Protein AF-A0A8S9V243-F1 (afdb_monomer_lite)

Organism: Phytophthora infestans (NCBI:txid4787)

Secondary structure (DSSP, 8-state):
-HHHHHHHHHHHHHSTTT-HHHHHHHHHHHS-TT-EETTEEHHHHHHHHHHHHHHH-EEEEEEEEEEEEEETTEEEEEEEEEEE--HHHHHHH-GGG--SS--STT---

InterPro domains:
  IPR059861 BZIP transcription factor, 1 C-terminal domain [PF27643] (2-55)

pLDDT: mean 86.6, std 12.94, range [44.16, 96.31]

Radius of gyration: 16.7 Å; chains: 1; bounding box: 44×33×36 Å

Structure (mmCIF, N/CA/C/O backbone):
data_AF-A0A8S9V243-F1
#
_entry.id   AF-A0A8S9V243-F1
#
loop_
_atom_site.group_PDB
_atom_site.id
_atom_site.type_symbol
_atom_site.label_atom_id
_atom_site.label_alt_id
_atom_site.label_comp_id
_atom_site.label_asym_id
_atom_site.label_entity_id
_atom_site.label_seq_id
_atom_site.pdbx_PDB_ins_code
_atom_site.Cartn_x
_atom_site.Cartn_y
_atom_site.Cartn_z
_atom_site.occupancy
_atom_site.B_iso_or_equiv
_atom_site.auth_seq_id
_atom_site.auth_comp_id
_atom_site.auth_asym_id
_atom_site.auth_atom_id
_atom_site.pdbx_PDB_model_num
ATOM 1 N N . MET A 1 1 ? -14.448 7.979 6.637 1.00 72.62 1 MET A N 1
ATOM 2 C CA . MET A 1 1 ? -13.064 7.665 7.061 1.00 72.62 1 MET A CA 1
ATOM 3 C C . MET A 1 1 ? -12.380 6.769 6.031 1.00 72.62 1 MET A C 1
ATOM 5 O O . MET A 1 1 ? -11.502 7.250 5.333 1.00 72.62 1 MET A O 1
ATOM 9 N N . VAL A 1 2 ? -12.868 5.546 5.804 1.00 82.06 2 VAL A N 1
ATOM 10 C CA . VAL A 1 2 ? -12.267 4.583 4.855 1.00 82.06 2 VAL A CA 1
ATOM 11 C C . VAL A 1 2 ? -12.174 5.089 3.401 1.00 82.06 2 VAL A C 1
ATOM 13 O O . VAL A 1 2 ? -11.127 4.990 2.773 1.00 82.06 2 VAL A O 1
ATOM 16 N N . SER A 1 3 ? -13.224 5.713 2.856 1.00 85.69 3 SER A N 1
ATOM 17 C CA . SER A 1 3 ? -13.171 6.288 1.498 1.00 85.69 3 SER A CA 1
ATOM 18 C C . SER A 1 3 ? -12.200 7.471 1.368 1.00 85.69 3 SER A C 1
ATOM 20 O O . SER A 1 3 ? -11.596 7.646 0.310 1.00 85.69 3 SER A O 1
ATOM 22 N N . LYS A 1 4 ? -12.015 8.266 2.439 1.00 89.88 4 LYS A N 1
ATOM 23 C CA . LYS A 1 4 ? -11.019 9.353 2.481 1.00 89.88 4 LYS A CA 1
ATOM 24 C C . LYS A 1 4 ? -9.603 8.775 2.389 1.00 89.88 4 LYS A C 1
ATOM 26 O O . LYS A 1 4 ? -8.826 9.277 1.586 1.00 89.88 4 LYS A O 1
ATOM 31 N N . TYR A 1 5 ? -9.323 7.693 3.122 1.00 91.06 5 TYR A N 1
ATOM 32 C CA . TYR A 1 5 ? -8.043 6.982 3.063 1.00 91.06 5 TYR A CA 1
ATOM 33 C C . TYR A 1 5 ? -7.707 6.539 1.634 1.00 91.06 5 TYR A C 1
ATOM 35 O O . TYR A 1 5 ? -6.699 6.966 1.082 1.00 91.06 5 TYR A O 1
ATOM 43 N N . PHE A 1 6 ? -8.587 5.763 0.988 1.00 90.94 6 PHE A N 1
ATOM 44 C CA . PHE A 1 6 ? -8.324 5.244 -0.362 1.00 90.94 6 PHE A CA 1
ATOM 45 C C . PHE A 1 6 ? -8.167 6.344 -1.412 1.00 90.94 6 PHE A C 1
ATOM 47 O O . PHE A 1 6 ? -7.337 6.232 -2.316 1.00 90.94 6 PHE A O 1
ATOM 54 N N . ARG A 1 7 ? -8.955 7.419 -1.304 1.00 91.19 7 ARG A N 1
ATOM 55 C CA . ARG A 1 7 ? -8.818 8.576 -2.191 1.00 91.19 7 ARG A CA 1
ATOM 56 C C . ARG A 1 7 ? -7.465 9.254 -1.996 1.00 91.19 7 ARG A C 1
ATOM 58 O O . ARG A 1 7 ? -6.792 9.535 -2.982 1.00 91.19 7 ARG A O 1
ATOM 65 N N . GLN A 1 8 ? -7.072 9.491 -0.746 1.00 92.88 8 GLN A N 1
ATOM 66 C CA . GLN A 1 8 ? -5.812 10.156 -0.437 1.00 92.88 8 GLN A CA 1
ATOM 67 C C . GLN A 1 8 ? -4.604 9.313 -0.850 1.00 92.88 8 GLN A C 1
ATOM 69 O O . GLN A 1 8 ? -3.667 9.855 -1.423 1.00 92.88 8 GLN A O 1
ATOM 74 N N . PHE A 1 9 ? -4.657 7.998 -0.634 1.00 91.81 9 PHE A N 1
ATOM 75 C CA . PHE A 1 9 ? -3.630 7.055 -1.071 1.00 91.81 9 PHE A CA 1
ATOM 76 C C . PHE A 1 9 ? -3.419 7.119 -2.590 1.00 91.81 9 PHE A C 1
ATOM 78 O O . PHE A 1 9 ? -2.309 7.333 -3.064 1.00 91.81 9 PHE A O 1
ATOM 85 N N . ASN A 1 10 ? -4.494 7.018 -3.380 1.00 91.88 10 ASN A N 1
ATOM 86 C CA . ASN A 1 10 ? -4.388 7.100 -4.842 1.00 91.88 10 ASN A CA 1
ATOM 87 C C . ASN A 1 10 ? -3.903 8.472 -5.328 1.00 91.88 10 ASN A C 1
ATOM 89 O O . ASN A 1 10 ? -3.125 8.549 -6.280 1.00 91.88 10 ASN A O 1
ATOM 93 N N . TYR A 1 11 ? -4.347 9.553 -4.681 1.00 91.50 11 TYR A N 1
ATOM 94 C CA . TYR A 1 11 ? -3.876 10.902 -4.987 1.00 91.50 11 TYR A CA 1
ATOM 95 C C . TYR A 1 11 ? -2.373 11.044 -4.716 1.00 91.50 11 TYR A C 1
ATOM 97 O O . TYR A 1 11 ? -1.642 11.554 -5.563 1.00 91.50 11 TYR A O 1
ATOM 105 N N . TYR A 1 12 ? -1.908 10.530 -3.574 1.00 92.19 12 TYR A N 1
ATOM 106 C CA . TYR A 1 12 ? -0.498 10.520 -3.205 1.00 92.19 12 TYR A CA 1
ATOM 107 C C . TYR A 1 12 ? 0.363 9.803 -4.248 1.00 92.19 12 TYR A C 1
ATOM 109 O O . TYR A 1 12 ? 1.337 10.368 -4.741 1.00 92.19 12 TYR A O 1
ATOM 117 N N . LEU A 1 13 ? -0.038 8.590 -4.638 1.00 89.38 13 LEU A N 1
ATOM 118 C CA . LEU A 1 13 ? 0.688 7.784 -5.622 1.00 89.38 13 LEU A CA 1
ATOM 119 C C . LEU A 1 13 ? 0.723 8.406 -7.022 1.00 89.38 13 LEU A C 1
ATOM 121 O O . LEU A 1 13 ? 1.668 8.174 -7.770 1.00 89.38 13 LEU A O 1
ATOM 125 N N . SER A 1 14 ? -0.298 9.186 -7.382 1.00 86.50 14 SER A N 1
ATOM 126 C CA . SER A 1 14 ? -0.370 9.845 -8.692 1.00 86.50 14 SER A CA 1
ATOM 127 C C . SER A 1 14 ? 0.549 11.069 -8.791 1.00 86.50 14 SER A C 1
ATOM 129 O O . SER A 1 14 ? 0.922 11.455 -9.894 1.00 86.50 14 SER A O 1
ATOM 131 N N . SER A 1 15 ? 0.913 11.685 -7.660 1.00 82.69 15 SER A N 1
ATOM 132 C CA . SER A 1 15 ? 1.815 12.842 -7.605 1.00 82.69 15 SER A CA 1
ATOM 133 C C . SER A 1 15 ? 2.716 12.778 -6.362 1.00 82.69 15 SER A C 1
ATOM 135 O O . SER A 1 15 ? 2.510 13.533 -5.396 1.00 82.69 15 SER A O 1
ATOM 137 N N . PRO A 1 16 ? 3.720 11.879 -6.361 1.00 68.50 16 PRO A N 1
ATOM 138 C CA . PRO A 1 16 ? 4.641 11.728 -5.244 1.00 68.50 16 PRO A CA 1
ATOM 139 C C . PRO A 1 16 ? 5.543 12.970 -5.161 1.00 68.50 16 PRO A C 1
ATOM 141 O O . PRO A 1 16 ? 6.230 13.310 -6.120 1.00 68.50 16 PRO A O 1
ATOM 144 N N . GLY A 1 17 ? 5.519 13.679 -4.028 1.00 64.19 17 GLY A N 1
ATOM 145 C CA . GLY A 1 17 ? 6.381 14.845 -3.761 1.00 64.19 17 GLY A CA 1
ATOM 146 C C . GLY A 1 17 ? 5.644 16.166 -3.520 1.00 64.19 17 GLY A C 1
ATOM 147 O O . GLY A 1 17 ? 6.100 16.979 -2.723 1.00 64.19 17 GLY A O 1
ATOM 148 N N . THR A 1 18 ? 4.461 16.368 -4.107 1.00 66.62 18 THR A N 1
ATOM 149 C CA . THR A 1 18 ? 3.664 17.604 -3.915 1.00 66.62 18 THR A CA 1
ATOM 150 C C . THR A 1 18 ? 2.642 17.495 -2.779 1.00 66.62 18 THR A C 1
ATOM 152 O O . THR A 1 18 ? 2.022 18.484 -2.395 1.00 66.62 18 THR A O 1
ATOM 155 N N . SER A 1 19 ? 2.439 16.289 -2.239 1.00 71.56 19 SER A N 1
ATOM 156 C CA . SER A 1 19 ? 1.260 15.945 -1.436 1.00 71.56 19 SER A CA 1
ATOM 157 C C . SER A 1 19 ? 1.562 15.430 -0.023 1.00 71.56 19 SER A C 1
ATOM 159 O O . SER A 1 19 ? 0.610 15.144 0.697 1.00 71.56 19 SER A O 1
ATOM 161 N N . ASN A 1 20 ? 2.829 15.372 0.423 1.00 83.31 20 ASN A N 1
ATOM 162 C CA . ASN A 1 20 ? 3.200 14.833 1.748 1.00 83.31 20 ASN A CA 1
ATOM 163 C C . ASN A 1 20 ? 2.435 15.509 2.896 1.00 83.31 20 ASN A C 1
ATOM 165 O O . ASN A 1 20 ? 1.795 14.827 3.686 1.00 83.31 20 ASN A O 1
ATOM 169 N N . LYS A 1 21 ? 2.417 16.848 2.953 1.00 89.12 21 LYS A N 1
ATOM 170 C CA . LYS A 1 21 ? 1.698 17.584 4.011 1.00 89.12 21 LYS A CA 1
ATOM 171 C C . LYS A 1 21 ? 0.183 17.354 3.964 1.00 89.12 21 LYS A C 1
ATOM 173 O O . LYS A 1 21 ? -0.459 17.233 5.001 1.00 89.12 21 LYS A O 1
ATOM 178 N N . VAL A 1 22 ? -0.393 17.284 2.763 1.00 90.94 22 VAL A N 1
ATOM 179 C CA . VAL A 1 22 ? -1.832 17.032 2.575 1.00 90.94 22 VAL A CA 1
ATOM 180 C C . VAL A 1 22 ? -2.186 15.604 2.992 1.00 90.94 22 VAL A C 1
ATOM 182 O O . VAL A 1 22 ? -3.181 15.396 3.680 1.00 90.94 22 VAL A O 1
ATOM 185 N N . ALA A 1 23 ? -1.355 14.630 2.617 1.00 92.06 23 ALA A N 1
ATOM 186 C CA . ALA A 1 23 ? -1.517 13.237 3.003 1.00 92.06 23 ALA A CA 1
ATOM 187 C C . ALA A 1 23 ? -1.363 13.061 4.515 1.00 92.06 23 ALA A C 1
ATOM 189 O O . ALA A 1 23 ? -2.244 12.469 5.125 1.00 92.06 23 ALA A O 1
ATOM 190 N N . PHE A 1 24 ? -0.335 13.660 5.121 1.00 93.06 24 PHE A N 1
ATOM 191 C CA . PHE A 1 24 ? -0.135 13.665 6.569 1.00 93.06 24 PHE A CA 1
ATOM 192 C C . PHE A 1 24 ? -1.352 14.211 7.309 1.00 93.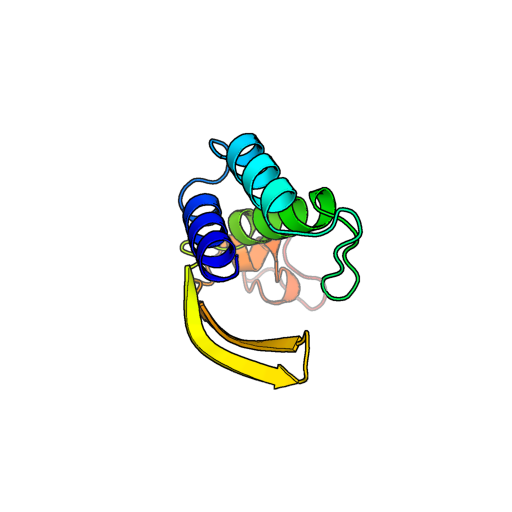06 24 PHE A C 1
ATOM 194 O O . PHE A 1 24 ? -1.926 13.514 8.139 1.00 93.06 24 PHE A O 1
ATOM 201 N N . ASN A 1 25 ? -1.809 15.415 6.954 1.00 93.38 25 ASN A N 1
ATOM 202 C CA . ASN A 1 25 ? -2.973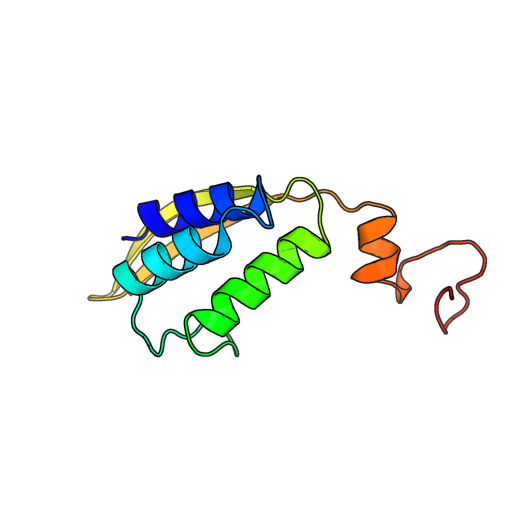 16.025 7.593 1.00 93.38 25 ASN A CA 1
ATOM 203 C C . ASN A 1 25 ? -4.231 15.160 7.434 1.00 93.38 25 ASN A C 1
ATOM 205 O O . ASN A 1 25 ? -5.010 15.023 8.372 1.00 93.38 25 ASN A O 1
ATOM 209 N N . CYS A 1 26 ? -4.430 14.557 6.258 1.00 93.00 26 CYS A N 1
ATOM 210 C CA . CYS A 1 26 ? -5.568 13.677 6.020 1.00 93.00 26 CYS A CA 1
ATOM 211 C C . CYS A 1 26 ? -5.489 12.394 6.859 1.00 93.00 26 CYS A C 1
ATOM 213 O O . CYS A 1 26 ? -6.503 11.995 7.425 1.00 93.00 26 CYS A O 1
ATOM 215 N N . LEU A 1 27 ? -4.315 11.764 6.960 1.00 93.81 27 LEU A N 1
ATOM 216 C CA . LEU A 1 27 ? -4.114 10.573 7.787 1.00 93.81 27 LEU A CA 1
ATOM 217 C C . LEU A 1 27 ? -4.300 10.891 9.270 1.00 93.81 27 LEU A C 1
ATOM 219 O O . LEU A 1 27 ? -5.034 10.180 9.946 1.00 93.81 27 LEU A O 1
ATOM 223 N N . HIS A 1 28 ? -3.752 12.010 9.737 1.00 94.50 28 HIS A N 1
ATOM 224 C CA . HIS A 1 28 ? -3.943 12.504 11.099 1.00 94.50 28 HIS A CA 1
ATOM 225 C C . HIS A 1 28 ? -5.416 12.795 11.434 1.00 94.50 28 HIS A C 1
ATOM 227 O O . HIS A 1 28 ? -5.825 12.667 12.584 1.00 94.50 28 HIS A O 1
ATOM 233 N N . GLU A 1 29 ? -6.240 13.181 10.457 1.00 95.25 29 GLU A N 1
ATOM 234 C CA . GLU A 1 29 ? -7.680 13.390 10.666 1.00 95.25 29 GLU A CA 1
ATOM 235 C C . GLU A 1 29 ? -8.460 12.066 10.785 1.00 95.25 29 GLU A C 1
ATOM 237 O O . GLU A 1 29 ? -9.491 12.013 11.453 1.00 95.25 29 GLU A O 1
ATOM 242 N N . ILE A 1 30 ? -8.022 11.001 10.100 1.00 93.75 30 ILE A N 1
ATOM 243 C CA . ILE A 1 30 ? -8.826 9.776 9.922 1.00 93.75 30 ILE A CA 1
ATOM 244 C C . ILE A 1 30 ? -8.266 8.533 10.620 1.00 93.75 30 ILE A C 1
ATOM 246 O O . ILE A 1 30 ? -8.940 7.501 10.602 1.00 93.75 30 ILE A O 1
ATOM 250 N N . MET A 1 31 ? -7.060 8.605 11.184 1.00 93.19 31 MET A N 1
ATOM 251 C CA . MET A 1 31 ? -6.373 7.510 11.870 1.00 93.19 31 MET A CA 1
ATOM 252 C C . MET A 1 31 ? -6.024 7.896 13.305 1.00 93.19 31 MET A C 1
ATOM 254 O O . MET A 1 31 ? -5.863 9.072 13.625 1.00 93.19 31 MET A O 1
ATOM 258 N N . ALA A 1 32 ? -5.881 6.888 14.163 1.00 94.25 32 ALA A N 1
ATOM 259 C CA . ALA A 1 32 ? -5.259 7.073 15.465 1.00 94.25 32 ALA A CA 1
ATOM 260 C C . ALA A 1 32 ? -3.757 7.376 15.299 1.00 94.25 32 ALA A C 1
ATOM 262 O O . ALA A 1 32 ? -3.140 6.960 14.317 1.00 94.25 32 ALA A O 1
ATOM 263 N N . LEU A 1 33 ? -3.167 8.099 16.255 1.00 91.69 33 LEU A N 1
ATOM 264 C CA . LEU A 1 33 ? -1.746 8.476 16.205 1.00 91.69 33 LEU A CA 1
ATOM 265 C C . LEU A 1 33 ? -0.811 7.261 16.300 1.00 91.69 33 LEU A C 1
ATOM 267 O O . LEU A 1 33 ? 0.278 7.276 15.737 1.00 91.69 33 LEU A O 1
ATOM 271 N N . ASP A 1 34 ? -1.267 6.211 16.976 1.00 93.88 34 ASP A N 1
ATOM 272 C CA . ASP A 1 34 ? -0.613 4.921 17.190 1.00 93.88 34 ASP A CA 1
ATOM 273 C C . ASP A 1 34 ? -1.125 3.836 16.225 1.00 93.88 34 ASP A C 1
ATOM 275 O O . ASP A 1 34 ? -1.073 2.643 16.524 1.00 93.88 34 ASP A O 1
ATOM 279 N N . VAL A 1 35 ? -1.647 4.241 15.059 1.00 93.69 35 VAL A N 1
ATOM 280 C CA . VAL A 1 35 ? -2.113 3.308 14.027 1.00 93.69 35 VAL A CA 1
ATOM 281 C C . VAL A 1 35 ? -1.023 2.301 13.654 1.00 93.69 35 VAL A C 1
ATOM 283 O O . VAL A 1 35 ? 0.140 2.659 13.475 1.00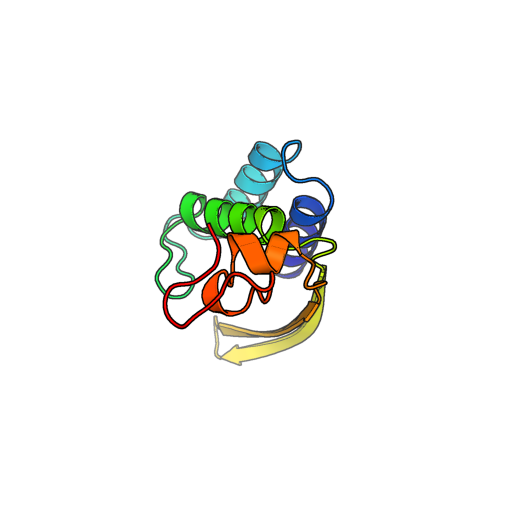 93.69 35 VAL A O 1
ATOM 286 N N . MET A 1 36 ? -1.428 1.040 13.506 1.00 95.38 36 MET A N 1
ATOM 287 C CA . MET A 1 36 ? -0.562 -0.066 13.106 1.00 95.38 36 MET A CA 1
ATOM 288 C C . MET A 1 36 ? -0.952 -0.598 11.728 1.00 95.38 36 MET A C 1
ATOM 290 O O . MET A 1 36 ? -2.135 -0.820 11.458 1.00 95.38 36 MET A O 1
ATOM 294 N N . ASP A 1 37 ? 0.046 -0.868 10.889 1.00 89.69 37 ASP A N 1
ATOM 295 C CA . ASP A 1 37 ? -0.101 -1.580 9.614 1.00 89.69 37 ASP A CA 1
ATOM 296 C C . ASP A 1 37 ? 1.005 -2.635 9.486 1.00 89.69 37 ASP A C 1
ATOM 298 O O . ASP A 1 37 ? 2.162 -2.336 9.181 1.00 89.69 37 ASP A O 1
ATOM 302 N N . GLY A 1 38 ? 0.668 -3.883 9.819 1.00 90.44 38 GLY A N 1
ATOM 303 C CA . GLY A 1 38 ? 1.655 -4.947 9.978 1.00 90.44 38 GLY A CA 1
ATOM 304 C C . GLY A 1 38 ? 2.668 -4.596 11.071 1.00 90.44 38 GLY A C 1
ATOM 305 O O . GLY A 1 38 ? 2.330 -4.589 12.253 1.00 90.44 38 GLY A O 1
ATOM 306 N N . THR A 1 39 ? 3.909 -4.314 10.672 1.00 92.75 39 THR A N 1
ATOM 307 C CA . THR A 1 39 ? 5.003 -3.900 11.570 1.00 92.75 39 THR A CA 1
ATOM 308 C C . THR A 1 39 ? 5.237 -2.386 11.594 1.00 92.75 39 THR A C 1
ATOM 310 O O . THR A 1 39 ? 6.139 -1.932 12.293 1.00 92.75 39 THR A O 1
ATOM 313 N N . LEU A 1 40 ? 4.482 -1.603 10.816 1.00 94.38 40 LEU A N 1
ATOM 314 C CA . LEU A 1 40 ? 4.593 -0.143 10.767 1.00 94.38 40 LEU A CA 1
ATOM 315 C C . LEU A 1 40 ? 3.797 0.485 11.915 1.00 94.38 40 LEU A C 1
ATOM 317 O O . LEU A 1 40 ? 2.658 0.083 12.150 1.00 94.38 40 LEU A O 1
ATOM 321 N N . PHE A 1 41 ? 4.391 1.474 12.591 1.00 96.31 41 PHE A N 1
ATOM 322 C CA . PHE A 1 41 ? 3.796 2.202 13.716 1.00 96.31 41 PHE A CA 1
ATOM 323 C C . PHE A 1 41 ? 3.703 3.700 13.402 1.00 96.31 41 PHE A C 1
ATOM 325 O O . PHE A 1 41 ? 4.714 4.353 13.135 1.00 96.31 41 PHE A O 1
ATOM 332 N N . GLY A 1 42 ? 2.492 4.246 13.493 1.00 96.00 42 GLY A N 1
ATOM 333 C CA . GLY A 1 42 ? 2.213 5.670 13.357 1.00 96.00 42 GLY A CA 1
ATOM 334 C C . GLY A 1 42 ? 2.094 6.174 11.915 1.00 96.00 42 GLY A C 1
ATOM 335 O O . GLY A 1 42 ? 2.383 5.487 10.933 1.00 96.00 42 GLY A O 1
ATOM 336 N N . ILE A 1 43 ? 1.641 7.423 11.792 1.00 94.62 43 ILE A N 1
ATOM 337 C CA . ILE A 1 43 ? 1.320 8.063 10.504 1.00 94.62 43 ILE A CA 1
ATOM 338 C C . ILE A 1 43 ? 2.566 8.257 9.630 1.00 94.62 43 ILE A C 1
ATOM 340 O O . ILE A 1 43 ? 2.487 8.096 8.411 1.00 94.62 43 ILE A O 1
ATOM 344 N N . ASP A 1 44 ? 3.712 8.573 10.236 1.00 93.81 44 ASP A N 1
ATOM 345 C CA . ASP A 1 44 ? 4.962 8.794 9.504 1.00 93.81 44 ASP A CA 1
ATOM 346 C C . ASP A 1 44 ? 5.436 7.519 8.797 1.00 93.81 44 ASP A C 1
ATOM 348 O O . ASP A 1 44 ? 5.731 7.555 7.601 1.00 93.81 44 ASP A O 1
ATOM 352 N N . ALA A 1 45 ? 5.402 6.374 9.489 1.00 94.62 45 ALA A N 1
ATOM 353 C CA . ALA A 1 45 ? 5.740 5.078 8.901 1.00 94.62 45 ALA A CA 1
ATOM 354 C C . ALA A 1 45 ? 4.776 4.698 7.761 1.00 94.62 45 ALA A C 1
ATOM 356 O O . ALA A 1 45 ? 5.187 4.132 6.744 1.00 94.62 45 ALA A O 1
ATOM 357 N N . GLN A 1 46 ? 3.495 5.064 7.887 1.00 92.75 46 GLN A N 1
ATOM 358 C CA . GLN A 1 46 ? 2.506 4.857 6.830 1.00 92.75 46 GLN A CA 1
ATOM 359 C C . GLN A 1 46 ? 2.853 5.659 5.566 1.00 92.75 46 GLN A C 1
ATOM 361 O O . GLN A 1 46 ? 2.811 5.123 4.458 1.00 92.75 46 GLN A O 1
ATOM 366 N N . LEU A 1 47 ? 3.226 6.934 5.715 1.00 92.88 47 LEU A N 1
ATOM 367 C CA . LEU A 1 47 ? 3.622 7.784 4.588 1.00 92.88 47 LEU A CA 1
ATOM 368 C C . LEU A 1 47 ? 4.941 7.346 3.960 1.00 92.88 47 LEU A C 1
ATOM 370 O O . LEU A 1 47 ? 5.076 7.402 2.738 1.00 92.88 47 LEU A O 1
ATOM 374 N N . GLU A 1 48 ? 5.900 6.889 4.764 1.00 93.50 48 GLU A N 1
ATOM 375 C CA . GLU A 1 48 ? 7.148 6.325 4.255 1.00 93.50 48 GLU A CA 1
ATOM 376 C C . GLU A 1 48 ? 6.875 5.094 3.382 1.00 93.50 48 GLU A C 1
ATOM 378 O O . GLU A 1 48 ? 7.383 5.005 2.264 1.00 93.50 48 GLU A O 1
ATOM 383 N N . SER A 1 49 ? 5.979 4.204 3.816 1.00 92.75 49 SER A N 1
ATOM 384 C CA . SER A 1 49 ? 5.530 3.061 3.012 1.00 92.75 49 SER A CA 1
ATOM 385 C C . SER A 1 49 ? 4.906 3.493 1.676 1.00 92.75 49 SER A C 1
ATOM 387 O O . SER A 1 49 ? 5.226 2.939 0.619 1.00 92.75 49 SER A O 1
ATOM 389 N N . TRP A 1 50 ? 4.073 4.540 1.675 1.00 92.94 50 TRP A N 1
ATOM 390 C CA . TRP A 1 50 ? 3.485 5.071 0.439 1.00 92.94 50 TRP A CA 1
ATOM 391 C C . TRP A 1 50 ? 4.544 5.674 -0.488 1.00 92.94 50 TRP A C 1
ATOM 393 O O . TRP A 1 50 ? 4.479 5.491 -1.707 1.00 92.94 50 TRP A O 1
ATOM 403 N N . SER A 1 51 ? 5.528 6.372 0.084 1.00 92.38 51 SER A N 1
ATOM 404 C CA . SER A 1 51 ? 6.671 6.933 -0.639 1.00 92.38 51 SER A CA 1
ATOM 405 C C . SER A 1 51 ? 7.497 5.830 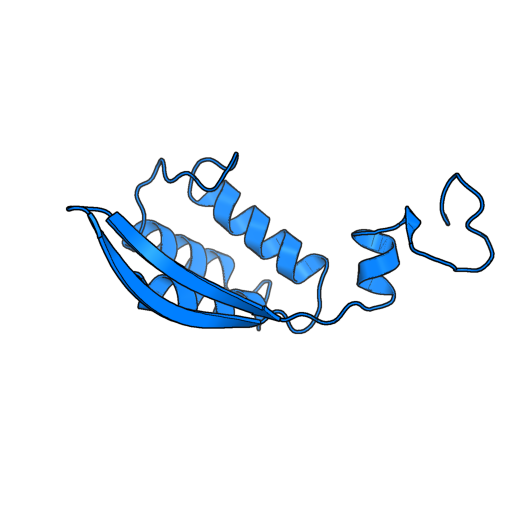-1.299 1.00 92.38 51 SER A C 1
ATOM 407 O O . SER A 1 51 ? 7.800 5.917 -2.488 1.00 92.38 51 SER A O 1
ATOM 409 N N . LEU A 1 52 ? 7.786 4.743 -0.576 1.00 92.31 52 LEU A N 1
ATOM 410 C CA . LEU A 1 52 ? 8.502 3.585 -1.111 1.00 92.31 52 LEU A CA 1
ATOM 411 C C . LEU A 1 52 ? 7.726 2.916 -2.251 1.00 92.31 52 LEU A C 1
ATOM 413 O O . LEU A 1 52 ? 8.312 2.629 -3.296 1.00 92.31 52 LEU A O 1
ATOM 417 N N . LEU A 1 53 ? 6.408 2.731 -2.114 1.00 92.06 53 LEU A N 1
ATOM 418 C CA . LEU A 1 53 ? 5.572 2.194 -3.195 1.00 92.06 53 LEU A CA 1
ATOM 419 C C . LEU A 1 53 ? 5.662 3.051 -4.464 1.00 92.06 53 LEU A C 1
ATOM 421 O O . LEU A 1 53 ? 5.910 2.513 -5.543 1.00 92.06 53 LEU A O 1
ATOM 425 N N . ALA A 1 54 ? 5.526 4.372 -4.335 1.00 91.00 54 ALA A N 1
ATOM 426 C CA . ALA A 1 54 ? 5.672 5.304 -5.454 1.00 91.00 54 ALA A CA 1
ATOM 427 C C . ALA A 1 54 ? 7.106 5.359 -6.016 1.00 91.00 54 ALA A C 1
ATOM 429 O O . ALA A 1 54 ? 7.323 5.611 -7.204 1.00 91.00 54 ALA A O 1
ATOM 430 N N . PHE A 1 55 ? 8.112 5.133 -5.172 1.00 91.69 55 PHE A N 1
ATOM 431 C CA . PHE A 1 55 ? 9.511 5.137 -5.576 1.00 91.69 55 PHE A CA 1
ATOM 432 C C . PHE A 1 55 ? 9.890 3.891 -6.383 1.00 91.69 55 PHE A C 1
ATOM 434 O O . PHE A 1 55 ? 10.658 4.000 -7.348 1.00 91.69 55 PHE A O 1
ATOM 441 N N . TYR A 1 56 ? 9.378 2.719 -6.001 1.00 92.69 56 TYR A N 1
ATOM 442 C CA . TYR A 1 56 ? 9.702 1.439 -6.633 1.00 92.69 56 TYR A CA 1
ATOM 443 C C . TYR A 1 56 ? 8.851 1.131 -7.861 1.00 92.69 56 TYR A C 1
ATOM 445 O O . TYR A 1 56 ? 9.353 0.525 -8.814 1.00 92.69 56 TYR A O 1
ATOM 453 N N . PHE A 1 57 ? 7.589 1.548 -7.859 1.00 92.19 57 PHE A N 1
ATOM 454 C CA . PHE A 1 57 ? 6.615 1.138 -8.858 1.00 92.19 57 PHE A CA 1
ATOM 455 C C . PHE A 1 57 ? 5.978 2.337 -9.544 1.00 92.19 57 PHE A C 1
ATOM 457 O O . PHE A 1 57 ? 5.583 3.308 -8.903 1.00 92.19 57 PHE A O 1
ATOM 464 N N . ASP A 1 58 ? 5.838 2.235 -10.862 1.00 88.44 58 ASP A N 1
ATOM 465 C CA . ASP A 1 58 ? 5.157 3.249 -11.654 1.00 88.44 58 ASP A CA 1
ATOM 466 C C . ASP A 1 58 ? 3.683 2.850 -11.848 1.00 88.44 58 ASP A C 1
ATOM 468 O O . ASP A 1 58 ? 3.336 1.667 -11.967 1.00 88.44 58 ASP A O 1
ATOM 472 N N . GLY A 1 59 ? 2.798 3.849 -11.878 1.00 87.81 59 GLY A N 1
ATOM 473 C CA . GLY A 1 59 ? 1.368 3.644 -12.126 1.00 87.81 59 GLY A CA 1
ATOM 474 C C . GLY A 1 59 ? 0.647 2.829 -11.047 1.00 87.81 59 GLY A C 1
ATOM 475 O O . GLY A 1 59 ? -0.273 2.078 -11.373 1.00 87.81 59 GLY A O 1
ATOM 476 N N . VAL A 1 60 ? 1.060 2.951 -9.780 1.00 91.81 60 VAL A N 1
ATOM 477 C CA . VAL A 1 60 ? 0.403 2.263 -8.659 1.00 91.81 60 VAL A CA 1
ATOM 478 C C . VAL A 1 60 ? -1.026 2.786 -8.485 1.00 91.81 60 VAL A C 1
ATOM 480 O O . VAL A 1 60 ? -1.260 3.990 -8.399 1.00 91.81 60 VAL A O 1
ATOM 483 N N . ARG A 1 61 ? -1.996 1.873 -8.417 1.00 91.00 61 ARG A N 1
ATOM 484 C CA . ARG A 1 61 ? -3.421 2.165 -8.215 1.00 91.00 61 ARG A CA 1
ATOM 485 C C . ARG A 1 61 ? -3.996 1.218 -7.176 1.00 91.00 61 ARG A C 1
ATOM 487 O O . ARG A 1 61 ? -3.858 0.004 -7.301 1.00 91.00 61 ARG A O 1
ATOM 494 N N . LEU A 1 62 ? -4.687 1.767 -6.185 1.00 91.81 62 LEU A N 1
ATOM 495 C CA . LEU A 1 62 ? -5.368 1.016 -5.137 1.00 91.81 62 LEU A CA 1
ATOM 496 C C . LEU A 1 62 ? -6.881 1.060 -5.370 1.00 91.81 62 LEU A C 1
ATOM 498 O O . LEU A 1 62 ? -7.531 2.085 -5.163 1.00 91.81 62 LEU A O 1
ATOM 502 N N . GLY A 1 63 ? -7.456 -0.056 -5.805 1.00 92.94 63 GLY A N 1
ATOM 503 C CA . GLY A 1 63 ? -8.894 -0.218 -5.989 1.00 92.94 63 GLY A CA 1
ATOM 504 C C . GLY A 1 63 ? -9.567 -0.806 -4.751 1.00 92.94 63 GLY A C 1
ATOM 505 O O . GLY A 1 63 ? -9.177 -1.874 -4.287 1.00 92.94 63 GLY A O 1
ATOM 506 N N . LEU A 1 64 ? -10.623 -0.159 -4.252 1.00 92.94 64 LEU A N 1
ATOM 507 C CA . LEU A 1 64 ? -11.508 -0.733 -3.235 1.00 92.94 64 LEU A CA 1
ATOM 508 C C . LEU A 1 64 ? -12.563 -1.613 -3.920 1.00 92.94 64 LEU A C 1
ATOM 510 O O . LEU A 1 64 ? -13.378 -1.113 -4.691 1.00 92.94 64 LEU A O 1
ATOM 514 N N . LYS A 1 65 ? -12.550 -2.919 -3.647 1.00 94.25 65 LYS A N 1
ATOM 515 C CA . LYS A 1 65 ? -13.538 -3.878 -4.170 1.00 94.25 65 LYS A CA 1
ATOM 516 C C . LYS A 1 65 ? -14.794 -3.954 -3.319 1.00 94.25 65 LYS A C 1
ATOM 518 O O . LYS A 1 65 ? -15.873 -4.187 -3.847 1.00 94.25 65 LYS A O 1
ATOM 523 N N . GLY A 1 66 ? -14.657 -3.757 -2.015 1.00 92.81 66 GLY A N 1
ATOM 524 C CA . GLY A 1 66 ? -15.787 -3.789 -1.103 1.00 92.81 66 GLY A CA 1
ATOM 525 C C . GLY A 1 66 ? -15.368 -3.512 0.327 1.00 92.81 66 GLY A C 1
ATOM 526 O O . GLY A 1 66 ? -14.196 -3.639 0.684 1.00 92.81 66 GLY A O 1
ATOM 527 N N . LEU A 1 67 ? -16.349 -3.137 1.137 1.00 94.56 67 LEU A N 1
ATOM 528 C CA . LEU A 1 67 ? -16.200 -2.884 2.560 1.00 94.56 67 LEU A CA 1
ATOM 529 C C . LEU A 1 67 ? -17.329 -3.609 3.289 1.00 94.56 67 LEU A C 1
ATOM 531 O O . LEU A 1 67 ? -18.489 -3.466 2.907 1.00 94.56 67 LEU A O 1
ATOM 535 N N . LYS A 1 68 ? -17.000 -4.374 4.328 1.00 95.12 68 LYS A N 1
ATOM 536 C CA . LYS A 1 68 ? -17.987 -5.044 5.181 1.00 95.12 68 LYS A CA 1
ATOM 537 C C . LYS A 1 68 ? -17.661 -4.841 6.653 1.00 95.12 68 LYS A C 1
ATOM 539 O O . LYS A 1 68 ? -16.492 -4.778 7.029 1.00 95.12 68 LYS A O 1
ATOM 544 N N . VAL A 1 69 ? -18.692 -4.776 7.487 1.00 95.50 69 VAL A N 1
ATOM 545 C CA . VAL A 1 69 ? -18.533 -4.851 8.944 1.00 95.50 69 VAL A CA 1
ATOM 546 C C . VAL A 1 69 ? -18.249 -6.306 9.297 1.00 95.50 69 VAL A C 1
ATOM 548 O O . VAL A 1 69 ? -19.059 -7.178 8.995 1.00 95.50 69 VAL A O 1
ATOM 551 N N . ALA A 1 70 ? -17.076 -6.576 9.865 1.00 94.75 70 ALA A N 1
ATOM 552 C CA . ALA A 1 70 ? -16.680 -7.925 10.269 1.00 94.75 70 ALA A CA 1
ATOM 553 C C . ALA A 1 70 ? -17.081 -8.218 11.723 1.00 94.75 70 ALA A C 1
ATOM 555 O O . ALA A 1 70 ? -17.464 -9.339 12.039 1.00 94.75 70 ALA A O 1
ATOM 556 N N . ALA A 1 71 ? -17.014 -7.198 12.581 1.00 96.19 71 ALA A N 1
ATOM 557 C CA . ALA A 1 71 ? -17.399 -7.224 13.989 1.00 96.19 71 ALA A CA 1
ATOM 558 C C . ALA A 1 71 ? -17.670 -5.780 14.467 1.00 96.19 71 ALA A C 1
ATOM 560 O O . ALA A 1 71 ? -17.319 -4.833 13.752 1.00 96.19 71 ALA A O 1
ATOM 561 N N . PRO A 1 72 ? -18.269 -5.564 15.653 1.00 96.00 72 PRO A N 1
ATOM 562 C CA . PRO A 1 72 ? -18.361 -4.231 16.245 1.00 96.00 72 PRO A CA 1
ATOM 563 C C . PRO A 1 72 ? -16.979 -3.566 16.318 1.00 96.00 72 PRO A C 1
ATOM 565 O O . PRO A 1 72 ? -16.040 -4.131 16.867 1.00 96.00 72 PRO A O 1
ATOM 568 N N . GLY A 1 73 ? -16.841 -2.383 15.714 1.00 91.50 73 GLY A N 1
ATOM 569 C CA . GLY A 1 73 ? -15.561 -1.666 15.639 1.00 91.50 73 GLY A CA 1
ATOM 570 C C . GLY A 1 73 ? -14.562 -2.203 14.603 1.00 91.50 73 GLY A C 1
ATOM 571 O O . GLY A 1 73 ? -13.479 -1.643 14.474 1.00 91.50 73 GLY A O 1
ATOM 572 N N . THR A 1 74 ? -14.902 -3.238 13.826 1.00 93.38 74 THR A N 1
ATOM 573 C CA . THR A 1 74 ? -14.007 -3.828 12.818 1.00 93.38 74 THR A CA 1
ATOM 574 C C . THR A 1 74 ? -14.621 -3.790 11.422 1.00 93.38 74 THR A C 1
ATOM 576 O O . THR A 1 74 ? -15.687 -4.355 11.160 1.00 93.38 74 THR A O 1
ATOM 579 N N . LEU A 1 75 ? -13.896 -3.176 10.486 1.00 93.06 75 LEU A N 1
ATOM 580 C CA . LEU A 1 75 ? -14.218 -3.166 9.062 1.00 93.06 75 LEU A CA 1
ATOM 581 C C . LEU A 1 75 ? -13.211 -4.024 8.294 1.00 93.06 75 LEU A C 1
ATOM 583 O O . LEU A 1 75 ? -12.007 -3.856 8.449 1.00 93.06 75 LEU A O 1
ATOM 587 N N . ALA A 1 76 ? -13.707 -4.903 7.427 1.00 93.31 76 ALA A N 1
ATOM 588 C CA . ALA A 1 76 ? -12.893 -5.629 6.464 1.00 93.31 76 ALA A CA 1
ATOM 589 C C . ALA A 1 76 ? -13.050 -4.988 5.081 1.00 93.31 76 ALA A C 1
ATOM 591 O O . ALA A 1 76 ? -14.160 -4.907 4.545 1.00 93.31 76 ALA A O 1
ATOM 592 N N . ALA A 1 77 ? -11.936 -4.540 4.505 1.00 92.75 77 ALA A N 1
ATOM 593 C CA . ALA A 1 77 ? -11.872 -3.999 3.155 1.00 92.75 77 ALA A CA 1
ATOM 594 C C . ALA A 1 77 ? -11.211 -5.014 2.216 1.00 92.75 77 ALA A C 1
ATOM 596 O O . ALA A 1 77 ? -10.136 -5.527 2.510 1.00 92.75 77 ALA A O 1
ATOM 597 N N . GLY A 1 78 ? -11.843 -5.290 1.077 1.00 95.12 78 GLY A N 1
ATOM 598 C CA . GLY A 1 78 ? -11.211 -6.014 -0.023 1.00 95.12 78 GLY A CA 1
ATOM 599 C C . GLY A 1 78 ? -10.574 -5.018 -0.981 1.00 95.12 78 GLY A C 1
ATOM 600 O O . GLY A 1 78 ? -11.278 -4.153 -1.507 1.00 95.12 78 GLY A O 1
ATOM 601 N N . THR A 1 79 ? -9.271 -5.123 -1.223 1.00 94.38 79 THR A N 1
ATOM 602 C CA . THR A 1 79 ? -8.534 -4.204 -2.098 1.00 94.38 79 THR A CA 1
ATOM 603 C C . THR A 1 79 ? -7.848 -4.946 -3.239 1.00 94.38 79 THR A C 1
ATOM 605 O O . THR A 1 79 ? -7.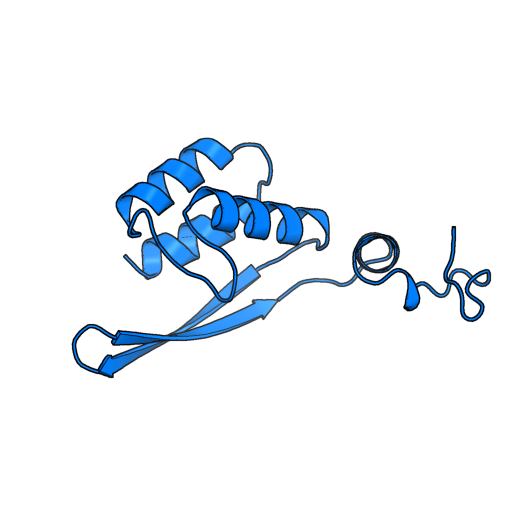555 -6.135 -3.151 1.00 94.38 79 THR A O 1
ATOM 608 N N . VAL A 1 80 ? -7.617 -4.238 -4.342 1.00 96.06 80 VAL A N 1
ATOM 609 C CA . VAL A 1 80 ? -6.754 -4.679 -5.439 1.00 96.06 80 VAL A CA 1
ATOM 610 C C . VAL A 1 80 ? -5.734 -3.586 -5.688 1.00 96.06 80 VAL A C 1
ATOM 612 O O . VAL A 1 80 ? -6.104 -2.477 -6.070 1.00 96.06 80 VAL A O 1
ATOM 615 N N . THR A 1 81 ? -4.462 -3.907 -5.489 1.00 93.50 81 THR A N 1
ATOM 616 C CA . THR A 1 81 ? -3.354 -3.024 -5.852 1.00 93.50 81 THR A CA 1
ATOM 617 C C . THR A 1 81 ? -2.837 -3.436 -7.221 1.00 93.50 81 THR A C 1
ATOM 619 O O . THR A 1 81 ? -2.482 -4.592 -7.436 1.00 93.50 81 THR A O 1
ATOM 622 N N . THR A 1 82 ? -2.811 -2.499 -8.160 1.00 94.56 82 THR A N 1
ATOM 623 C CA . THR A 1 82 ? -2.280 -2.696 -9.511 1.00 94.56 82 THR A CA 1
ATOM 624 C C . THR A 1 82 ? -1.068 -1.802 -9.691 1.00 94.56 82 THR A C 1
ATOM 626 O O . THR A 1 82 ? -1.123 -0.627 -9.347 1.00 94.56 82 THR A O 1
ATOM 629 N N . PHE A 1 83 ? 0.014 -2.344 -10.233 1.00 93.06 83 PHE A N 1
ATOM 630 C CA . PHE A 1 83 ? 1.221 -1.597 -10.568 1.00 93.06 83 PHE A CA 1
ATOM 631 C C . PHE A 1 83 ? 1.940 -2.267 -11.737 1.00 93.06 83 PHE A C 1
ATOM 633 O O . PHE A 1 83 ? 1.694 -3.438 -12.032 1.00 93.06 83 PHE A O 1
ATOM 640 N N . THR A 1 84 ? 2.825 -1.524 -12.400 1.00 91.06 84 THR A N 1
ATOM 641 C CA . THR A 1 84 ? 3.636 -2.056 -13.502 1.00 91.06 84 THR A CA 1
ATOM 642 C C . THR A 1 84 ? 5.044 -2.356 -13.004 1.00 91.06 84 THR A C 1
ATOM 644 O O . THR A 1 84 ? 5.691 -1.490 -12.417 1.00 91.06 84 THR A O 1
ATOM 647 N N . ILE A 1 85 ? 5.533 -3.573 -13.251 1.00 91.25 85 ILE A N 1
ATOM 648 C CA . ILE A 1 85 ? 6.943 -3.913 -13.035 1.00 91.25 85 ILE A CA 1
ATOM 649 C C . ILE A 1 85 ? 7.736 -3.389 -14.232 1.00 91.25 85 ILE A C 1
ATOM 651 O O . ILE A 1 85 ? 7.518 -3.815 -15.364 1.00 91.25 85 ILE A O 1
ATOM 655 N N . THR A 1 86 ? 8.656 -2.461 -13.978 1.00 90.50 86 THR A N 1
ATOM 656 C CA . THR A 1 86 ? 9.563 -1.903 -14.990 1.00 90.50 86 THR A CA 1
ATOM 657 C C . THR A 1 86 ? 11.011 -2.309 -14.699 1.00 90.50 86 THR A C 1
ATOM 659 O O . THR A 1 86 ? 11.312 -2.859 -13.638 1.00 90.50 86 THR A O 1
ATOM 662 N N . ALA A 1 87 ? 11.949 -1.991 -15.598 1.00 89.44 87 ALA A N 1
ATOM 663 C CA . ALA A 1 87 ? 13.381 -2.182 -15.333 1.00 89.44 87 ALA A CA 1
ATOM 664 C C . ALA A 1 87 ? 13.846 -1.438 -14.060 1.00 89.44 87 ALA A C 1
ATOM 666 O O . ALA A 1 87 ? 14.681 -1.937 -13.308 1.00 89.44 87 ALA A O 1
ATOM 667 N N . LYS A 1 88 ? 13.257 -0.267 -13.768 1.00 89.06 88 LYS A N 1
ATOM 668 C CA . LYS A 1 88 ? 13.474 0.478 -12.516 1.00 89.06 88 LYS A CA 1
ATOM 669 C C . LYS A 1 88 ? 13.007 -0.334 -11.306 1.00 89.06 88 LYS A C 1
ATOM 671 O O . LYS A 1 88 ? 13.742 -0.396 -10.322 1.00 89.06 88 LYS A O 1
ATOM 676 N N . SER A 1 89 ? 11.827 -0.955 -11.378 1.00 91.38 89 SER A N 1
ATOM 677 C CA . SER A 1 89 ? 11.307 -1.817 -10.310 1.00 91.38 89 SER A CA 1
ATOM 678 C C . SER A 1 89 ? 12.194 -3.041 -10.092 1.00 91.38 89 SER A C 1
ATOM 680 O O . SER A 1 89 ? 12.518 -3.345 -8.950 1.00 91.38 89 SER A O 1
ATOM 682 N N . LEU A 1 90 ? 12.658 -3.697 -11.161 1.00 90.69 90 LEU A N 1
ATOM 683 C CA . LEU A 1 90 ? 13.589 -4.825 -11.051 1.00 90.69 90 LEU A CA 1
ATOM 684 C C . LEU A 1 90 ? 14.902 -4.395 -10.395 1.00 90.69 90 LEU A C 1
ATOM 686 O O . LEU A 1 90 ? 15.271 -4.947 -9.372 1.00 90.69 90 LEU A O 1
ATOM 690 N N . ARG A 1 91 ? 15.563 -3.343 -10.884 1.00 88.50 91 ARG A N 1
ATOM 691 C CA . ARG A 1 91 ? 16.837 -2.888 -10.302 1.00 88.50 91 ARG A CA 1
ATOM 692 C C . ARG A 1 91 ? 16.720 -2.465 -8.833 1.00 88.50 91 ARG A C 1
ATOM 694 O O . ARG A 1 91 ? 17.669 -2.625 -8.078 1.00 88.50 91 ARG A O 1
ATOM 701 N N . ARG A 1 92 ? 15.592 -1.870 -8.432 1.00 89.00 92 ARG A N 1
ATOM 702 C CA . ARG A 1 92 ? 15.441 -1.255 -7.102 1.00 89.00 92 ARG A CA 1
ATOM 703 C C . ARG A 1 92 ? 14.745 -2.148 -6.076 1.00 89.00 92 ARG A C 1
ATOM 705 O O . ARG A 1 92 ? 15.206 -2.212 -4.945 1.00 89.00 92 ARG A O 1
ATOM 712 N N . ALA A 1 93 ? 13.632 -2.781 -6.443 1.00 91.19 93 ALA A N 1
ATOM 713 C CA . ALA A 1 93 ? 12.815 -3.585 -5.531 1.00 91.19 93 ALA A CA 1
ATOM 714 C C . ALA A 1 93 ? 13.152 -5.080 -5.601 1.00 91.19 93 ALA A C 1
ATOM 716 O O . ALA A 1 93 ? 13.066 -5.777 -4.594 1.00 91.19 93 ALA A O 1
ATOM 717 N N . TYR A 1 94 ? 13.563 -5.570 -6.773 1.00 88.81 94 TYR A N 1
ATOM 718 C CA . TYR A 1 94 ? 13.855 -6.987 -6.996 1.00 88.81 94 TYR A CA 1
ATOM 719 C C . TYR A 1 94 ? 15.200 -7.191 -7.703 1.00 88.81 94 TYR A C 1
ATOM 721 O O . TYR A 1 94 ? 15.235 -7.800 -8.773 1.00 88.81 94 TYR A O 1
ATOM 729 N N . PRO A 1 95 ? 16.321 -6.691 -7.146 1.00 84.75 95 PRO A N 1
ATOM 730 C CA . PRO A 1 95 ? 17.611 -6.689 -7.846 1.00 84.75 95 PRO A CA 1
ATOM 731 C C . PRO A 1 95 ? 18.084 -8.097 -8.234 1.00 84.75 95 PRO A C 1
ATOM 733 O O . PRO A 1 95 ? 18.753 -8.276 -9.244 1.00 84.75 95 PRO A O 1
ATOM 736 N N . HIS A 1 96 ? 17.665 -9.117 -7.482 1.00 82.88 96 HIS A N 1
ATOM 737 C CA . HIS A 1 96 ? 17.930 -10.528 -7.769 1.00 82.88 96 HIS A CA 1
ATOM 738 C C . HIS A 1 96 ? 17.158 -11.081 -8.984 1.00 82.88 96 HIS A C 1
ATOM 740 O O . HIS A 1 96 ? 17.504 -12.146 -9.483 1.00 82.88 96 HIS A O 1
ATOM 746 N N . LEU A 1 97 ? 16.118 -10.382 -9.453 1.00 83.50 97 LEU A N 1
ATOM 747 C CA . LEU A 1 97 ? 15.353 -10.704 -10.665 1.00 83.50 97 LEU A CA 1
ATOM 748 C C . LEU A 1 97 ? 15.800 -9.876 -11.877 1.00 83.50 97 LEU A C 1
ATOM 750 O O . LEU A 1 97 ? 15.241 -10.024 -12.964 1.00 83.50 97 LEU A O 1
ATOM 754 N N . ASN A 1 98 ? 16.778 -8.983 -11.708 1.00 73.19 98 ASN A N 1
ATOM 755 C CA . ASN A 1 98 ? 17.329 -8.223 -12.815 1.00 73.19 98 ASN A CA 1
ATOM 756 C C . ASN A 1 98 ? 18.248 -9.135 -13.645 1.00 73.19 98 ASN A C 1
ATOM 758 O O . ASN A 1 98 ? 19.358 -9.459 -13.229 1.00 73.19 98 ASN A O 1
ATOM 762 N N . SER A 1 99 ? 17.769 -9.575 -14.811 1.00 63.09 99 SER A N 1
ATOM 763 C CA . SER A 1 99 ? 18.561 -10.321 -15.794 1.00 63.09 99 SER A CA 1
ATOM 764 C C . SER A 1 99 ? 19.160 -9.337 -16.799 1.00 63.09 99 SER A C 1
ATOM 766 O O . SER A 1 99 ? 18.754 -9.258 -17.953 1.00 63.09 99 SER A O 1
ATOM 768 N N . ASP A 1 100 ? 20.113 -8.531 -16.345 1.00 61.03 100 ASP A N 1
ATOM 769 C CA . ASP A 1 100 ? 20.913 -7.644 -17.203 1.00 61.03 100 ASP A CA 1
ATOM 770 C C . ASP A 1 100 ? 22.017 -8.398 -17.972 1.00 61.03 100 ASP A C 1
ATOM 772 O O . ASP A 1 100 ? 22.865 -7.788 -18.619 1.00 61.03 100 ASP A O 1
ATOM 776 N N . GLY A 1 101 ? 22.029 -9.733 -17.893 1.00 52.75 101 GLY A N 1
ATOM 777 C CA . GLY A 1 101 ? 23.097 -10.575 -18.428 1.00 52.75 101 GLY A CA 1
ATOM 778 C C . GLY A 1 101 ? 24.389 -10.562 -17.598 1.00 52.75 101 GLY A C 1
ATOM 779 O O . GLY A 1 101 ? 25.292 -11.333 -17.905 1.00 52.75 101 GLY A O 1
ATOM 780 N N . ALA A 1 102 ? 24.473 -9.759 -16.530 1.00 54.06 102 ALA A N 1
ATOM 781 C CA . ALA A 1 102 ? 25.550 -9.768 -15.535 1.00 54.06 102 ALA A CA 1
ATOM 782 C C . ALA A 1 102 ? 25.120 -10.419 -14.199 1.00 54.06 102 ALA A C 1
ATOM 784 O O . ALA A 1 102 ? 25.952 -10.705 -13.336 1.00 54.06 102 ALA A O 1
ATOM 785 N N . GLY A 1 103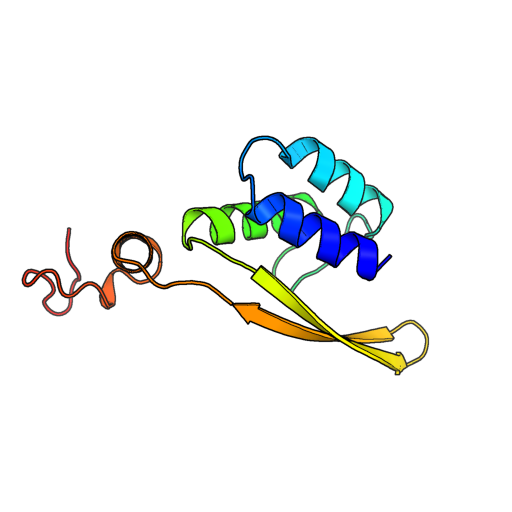 ? 23.828 -10.709 -14.031 1.00 48.88 103 GLY A N 1
ATOM 786 C CA . GLY A 1 103 ? 23.261 -11.410 -12.880 1.00 48.88 103 GLY A CA 1
ATOM 787 C C . GLY A 1 103 ? 23.510 -12.923 -12.878 1.00 48.88 103 GLY A C 1
ATOM 788 O O . GLY A 1 103 ? 22.616 -13.710 -13.179 1.00 48.88 103 GLY A O 1
ATOM 789 N N . GLY A 1 104 ? 24.709 -13.345 -12.466 1.00 54.09 104 GLY A N 1
ATOM 790 C CA . GLY A 1 104 ? 24.876 -14.622 -11.757 1.00 54.09 104 GLY A CA 1
ATOM 791 C C . GLY A 1 104 ? 24.259 -14.541 -10.350 1.00 54.09 104 GLY A C 1
ATOM 792 O O . GLY A 1 104 ? 23.726 -13.499 -9.979 1.00 54.09 104 GLY A O 1
ATOM 793 N N . ALA A 1 105 ? 24.374 -15.597 -9.532 1.00 49.03 105 ALA A N 1
ATOM 794 C CA . ALA A 1 105 ? 23.764 -15.764 -8.191 1.00 49.03 105 ALA A CA 1
ATOM 795 C C . ALA A 1 105 ? 24.030 -14.654 -7.131 1.00 49.03 105 ALA A C 1
ATOM 797 O O . ALA A 1 105 ? 23.711 -14.830 -5.957 1.00 49.03 105 ALA A O 1
ATOM 798 N N . LYS A 1 106 ? 24.628 -13.523 -7.518 1.00 52.53 106 LYS A N 1
ATOM 799 C CA . LYS A 1 106 ? 24.929 -12.352 -6.691 1.00 52.53 106 LYS A CA 1
ATOM 800 C C . LYS A 1 106 ? 24.300 -11.027 -7.179 1.00 52.53 106 LYS A C 1
ATOM 802 O O . LYS A 1 106 ? 24.458 -10.040 -6.473 1.00 52.53 106 LYS A O 1
ATOM 807 N N . GLY A 1 107 ? 23.537 -11.012 -8.284 1.00 44.16 107 GLY A N 1
ATOM 808 C CA . GLY A 1 107 ? 22.781 -9.836 -8.764 1.00 44.16 107 GLY A CA 1
ATOM 809 C C . GLY A 1 107 ? 23.625 -8.765 -9.482 1.00 44.16 107 GLY A C 1
ATOM 810 O O . GLY A 1 107 ? 24.819 -8.641 -9.223 1.00 44.16 107 GLY A O 1
ATOM 811 N N . GLY A 1 108 ? 23.001 -8.035 -10.418 1.00 49.66 108 GLY A N 1
ATOM 812 C CA . GLY A 1 108 ? 23.626 -6.982 -11.237 1.00 49.66 108 GLY A CA 1
ATOM 813 C C . GLY A 1 108 ? 23.922 -5.691 -10.461 1.00 49.66 108 GLY A C 1
ATOM 814 O O . GLY A 1 108 ? 23.158 -5.326 -9.563 1.00 49.66 108 GLY A O 1
ATOM 815 N N . VAL A 1 109 ? 25.050 -5.052 -10.799 1.00 48.75 109 VAL A N 1
ATOM 816 C CA . VAL A 1 109 ? 25.686 -3.916 -10.089 1.00 48.75 109 VAL A CA 1
ATOM 817 C C . VAL A 1 109 ? 24.937 -2.597 -10.283 1.00 48.75 109 VAL A C 1
ATOM 819 O O . VAL A 1 109 ? 24.529 -2.304 -11.430 1.00 48.75 109 VAL A O 1
#

Foldseek 3Di:
DVVLLQVLLQVCLVDPPPCLVVSLVSCVVPDDQQDDDPPAGGDVSVVVVSNVCSQQFHPWHKDWPDWDDPDVVDIDTDIDIDTDHDLSNCVPVNQQPNPPVVDDPPGDD

Sequence (109 aa):
MVSKYFRQFNYYLSSPGTSNKVAFNCLHEIMALDVMDGTLFGIDAQLESWSLLAFYFDGVRLGLKGLKVAAPGTLAAGTVTTFTITAKSLRRAYPHLNSDGAGGAKGGV